Protein AF-M6GY08-F1 (afdb_monomer_lite)

Structure (mmCIF, N/CA/C/O backbone):
data_AF-M6GY08-F1
#
_entry.id   AF-M6GY08-F1
#
loop_
_atom_site.group_PDB
_atom_site.id
_atom_site.type_symbol
_atom_site.label_atom_id
_atom_site.label_alt_id
_atom_site.label_comp_id
_atom_site.label_asym_id
_atom_site.label_entity_id
_atom_site.label_seq_id
_atom_site.pdbx_PDB_ins_code
_atom_site.Cartn_x
_atom_site.Cartn_y
_atom_site.Cartn_z
_atom_site.occupancy
_atom_site.B_iso_or_equiv
_atom_site.auth_seq_id
_atom_site.auth_comp_id
_atom_site.auth_asym_id
_atom_site.auth_atom_id
_atom_site.pdbx_PDB_model_num
ATOM 1 N N . MET A 1 1 ? -3.224 28.927 -46.824 1.00 54.91 1 MET A N 1
ATOM 2 C CA . MET A 1 1 ? -2.337 27.956 -47.499 1.00 54.91 1 MET A CA 1
ATOM 3 C C . MET A 1 1 ? -1.591 27.207 -46.407 1.00 54.91 1 MET A C 1
ATOM 5 O O . MET A 1 1 ? -0.947 27.860 -45.601 1.00 54.91 1 MET A O 1
ATOM 9 N N . ILE A 1 2 ? -1.787 25.893 -46.280 1.00 72.00 2 ILE A N 1
ATOM 10 C CA . ILE A 1 2 ? -1.141 25.089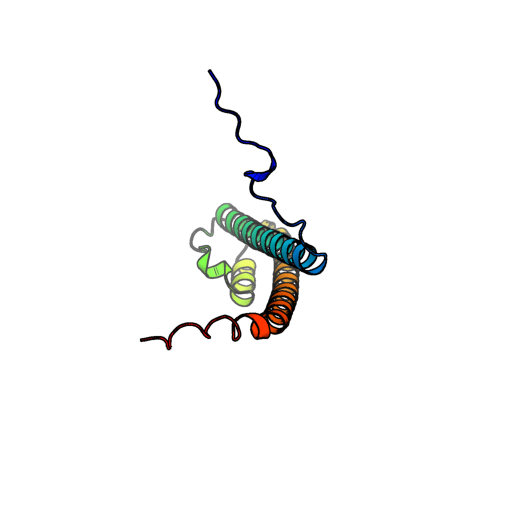 -45.228 1.00 72.00 2 ILE A CA 1
ATOM 11 C C . ILE A 1 2 ? 0.252 24.714 -45.736 1.00 72.00 2 ILE A C 1
ATOM 13 O O . ILE A 1 2 ? 0.354 24.045 -46.764 1.00 72.00 2 ILE A O 1
ATOM 17 N N . GLN A 1 3 ? 1.305 25.158 -45.049 1.00 77.69 3 GLN A N 1
ATOM 18 C CA . GLN A 1 3 ? 2.657 24.653 -45.288 1.00 77.69 3 GLN A CA 1
ATOM 19 C C . GLN A 1 3 ? 2.702 23.188 -44.852 1.00 77.69 3 GLN A C 1
ATOM 21 O O . GLN A 1 3 ? 2.429 22.865 -43.697 1.00 77.69 3 GLN A O 1
ATOM 26 N N . ARG A 1 4 ? 2.982 22.293 -45.800 1.00 79.31 4 ARG A N 1
ATOM 27 C CA . ARG A 1 4 ? 3.245 20.881 -45.525 1.00 79.31 4 ARG A CA 1
ATOM 28 C C . ARG A 1 4 ? 4.752 20.690 -45.529 1.00 79.31 4 ARG A C 1
ATOM 30 O O . ARG A 1 4 ? 5.386 20.990 -46.536 1.00 79.31 4 ARG A O 1
ATOM 37 N N . HIS A 1 5 ? 5.290 20.203 -44.419 1.00 79.19 5 HIS A N 1
ATOM 38 C CA . HIS A 1 5 ? 6.681 19.776 -44.359 1.00 79.19 5 HIS A CA 1
ATOM 39 C C . HIS A 1 5 ? 6.847 18.449 -45.116 1.00 79.19 5 HIS A C 1
ATOM 41 O O . HIS A 1 5 ? 5.947 17.600 -45.046 1.00 79.19 5 HIS A O 1
ATOM 47 N N . PRO A 1 6 ? 7.948 18.269 -45.865 1.00 84.56 6 PRO A N 1
ATOM 48 C CA . PRO A 1 6 ? 8.288 16.985 -46.458 1.00 84.56 6 PRO A CA 1
ATOM 49 C C . PRO A 1 6 ? 8.429 15.910 -45.373 1.00 84.56 6 PRO A C 1
ATOM 51 O O . PRO A 1 6 ? 8.866 16.184 -44.259 1.00 84.56 6 PRO A O 1
ATOM 54 N N . ILE A 1 7 ? 8.053 14.670 -45.705 1.00 77.00 7 ILE A N 1
ATOM 55 C CA . ILE A 1 7 ? 8.042 13.530 -44.767 1.00 77.00 7 ILE A CA 1
ATOM 56 C C . ILE A 1 7 ? 9.427 13.280 -44.147 1.00 77.00 7 ILE A C 1
ATOM 58 O O . ILE A 1 7 ? 9.516 12.840 -43.008 1.00 77.00 7 ILE A O 1
ATOM 62 N N . GLU A 1 8 ? 10.492 13.605 -44.874 1.00 81.31 8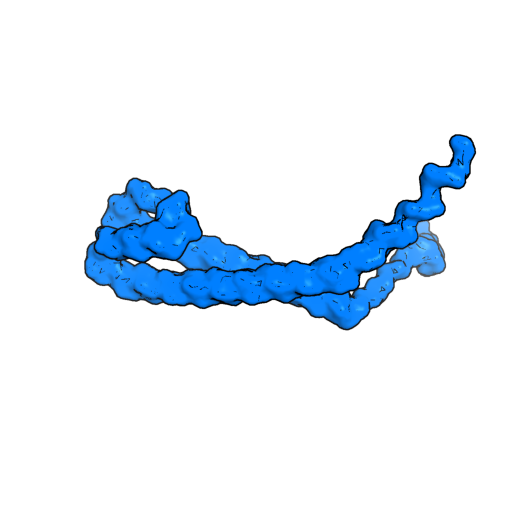 GLU A N 1
ATOM 63 C CA . GLU A 1 8 ? 11.892 13.464 -44.456 1.00 81.31 8 GLU A CA 1
ATOM 64 C C . GLU A 1 8 ? 12.283 14.411 -43.309 1.00 81.31 8 GLU A C 1
ATOM 66 O O . GLU A 1 8 ? 13.197 14.108 -42.549 1.00 81.31 8 GLU A O 1
ATOM 71 N N . GLU A 1 9 ? 11.578 15.537 -43.154 1.00 80.19 9 GLU A N 1
ATOM 72 C CA . GLU A 1 9 ? 11.778 16.488 -42.050 1.00 80.19 9 GLU A CA 1
ATOM 73 C C . GLU A 1 9 ? 10.988 16.094 -40.795 1.00 80.19 9 GLU A C 1
ATOM 75 O O . GLU A 1 9 ? 11.117 16.733 -39.746 1.00 80.19 9 GLU A O 1
ATOM 80 N N . LEU A 1 10 ? 10.144 15.059 -40.882 1.00 82.38 10 LEU A N 1
ATOM 81 C CA . LEU A 1 10 ? 9.375 14.607 -39.735 1.00 82.38 10 LEU A CA 1
ATOM 82 C C . LEU A 1 10 ? 10.280 13.813 -38.787 1.00 82.38 10 LEU A C 1
ATOM 84 O O . LEU A 1 10 ? 10.992 12.905 -39.220 1.00 82.38 10 LEU A O 1
ATOM 88 N N . PRO A 1 11 ? 10.232 14.096 -37.477 1.00 82.19 11 PRO A N 1
ATOM 89 C CA . PRO A 1 11 ? 10.985 13.322 -36.507 1.00 82.19 11 PRO A CA 1
ATOM 90 C C . PRO A 1 11 ? 10.519 11.863 -36.536 1.00 82.19 11 PRO A C 1
ATOM 92 O O . PRO A 1 11 ? 9.348 11.561 -36.297 1.00 82.19 11 PRO A O 1
ATOM 95 N N . THR A 1 12 ? 11.441 10.942 -36.801 1.00 79.56 12 THR A N 1
ATOM 96 C CA . THR A 1 12 ? 11.176 9.507 -36.697 1.00 79.56 12 THR A CA 1
ATOM 97 C C . THR A 1 12 ? 11.307 9.077 -35.242 1.00 79.56 12 THR A C 1
ATOM 99 O O . THR A 1 12 ? 12.399 9.118 -34.674 1.00 79.56 12 THR A O 1
ATOM 102 N N . VAL A 1 13 ? 10.198 8.661 -34.630 1.00 80.31 13 VAL A N 1
ATOM 103 C CA . VAL A 1 13 ? 10.209 8.088 -33.279 1.00 80.31 13 VAL A CA 1
ATOM 104 C C . VAL A 1 13 ? 10.596 6.611 -33.389 1.00 80.31 13 VAL A C 1
ATOM 106 O O . VAL A 1 13 ? 9.891 5.868 -34.076 1.00 80.31 13 VAL A O 1
ATOM 109 N N . PRO A 1 14 ? 11.696 6.162 -32.758 1.00 81.88 14 PRO A N 1
ATOM 110 C CA . PRO A 1 14 ? 12.055 4.753 -32.774 1.00 81.88 14 PRO A CA 1
ATOM 111 C C . PRO A 1 14 ? 10.992 3.939 -32.036 1.00 81.88 14 PRO A C 1
ATOM 113 O O . PRO A 1 14 ? 10.501 4.341 -30.977 1.00 81.88 14 PRO A O 1
ATOM 116 N N . ILE A 1 15 ? 10.639 2.788 -32.610 1.00 85.81 15 ILE A N 1
ATOM 117 C CA . ILE A 1 15 ? 9.787 1.819 -31.926 1.00 85.81 15 ILE A CA 1
ATOM 118 C C . ILE A 1 15 ? 10.586 1.306 -30.730 1.00 85.81 15 ILE A C 1
ATOM 120 O O . ILE A 1 15 ? 11.750 0.933 -30.906 1.00 85.81 15 ILE A O 1
ATOM 124 N N . PRO A 1 16 ? 10.002 1.312 -29.528 1.00 85.19 16 PRO A N 1
ATOM 125 C CA . PRO A 1 16 ? 10.734 0.853 -28.373 1.00 85.19 16 PRO A CA 1
ATOM 126 C C . PRO A 1 16 ? 11.130 -0.618 -28.461 1.00 85.19 16 PRO A C 1
ATOM 128 O O . PRO A 1 16 ? 10.399 -1.431 -29.022 1.00 85.19 16 PRO A O 1
ATOM 131 N N . ASN A 1 17 ? 12.260 -0.953 -27.847 1.00 90.38 17 ASN A N 1
ATOM 132 C CA . ASN A 1 17 ? 12.698 -2.341 -27.719 1.00 90.38 17 ASN A CA 1
ATOM 133 C C . ASN A 1 17 ? 11.864 -3.096 -26.664 1.00 90.38 17 ASN A C 1
ATOM 135 O O . ASN A 1 17 ? 11.321 -2.474 -25.746 1.00 90.38 17 ASN A O 1
ATOM 139 N N . ASP A 1 18 ? 11.855 -4.428 -26.731 1.00 91.00 18 ASP A N 1
ATOM 140 C CA . ASP A 1 18 ? 11.159 -5.311 -25.784 1.00 91.00 18 ASP A CA 1
ATOM 141 C C . ASP A 1 18 ? 11.543 -4.995 -24.328 1.00 91.00 18 ASP A C 1
ATOM 143 O O . ASP A 1 18 ? 10.683 -4.867 -23.459 1.00 91.00 18 ASP A O 1
ATOM 147 N N . GLU A 1 19 ? 12.833 -4.751 -24.059 1.00 87.62 19 GLU A N 1
ATOM 148 C CA . GLU A 1 19 ? 13.309 -4.367 -22.722 1.00 87.62 19 GLU A CA 1
ATOM 149 C C . GLU A 1 19 ? 12.721 -3.027 -22.243 1.00 87.62 19 GLU A C 1
ATOM 151 O O . GLU A 1 19 ? 12.423 -2.845 -21.062 1.00 87.62 19 GLU A O 1
ATOM 156 N N . GLU A 1 20 ? 12.557 -2.056 -23.143 1.00 87.25 20 GLU A N 1
ATOM 157 C CA . GLU A 1 20 ? 11.963 -0.759 -22.811 1.00 87.25 20 GLU A CA 1
ATOM 158 C C . GLU A 1 20 ? 10.457 -0.882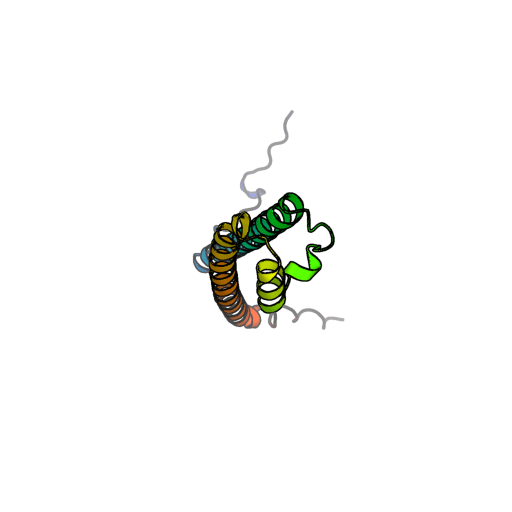 -22.573 1.00 87.25 20 GLU A C 1
ATOM 160 O O . GLU A 1 20 ? 9.897 -0.161 -21.743 1.00 87.25 20 GLU A O 1
ATOM 165 N N . GLU A 1 21 ? 9.793 -1.789 -23.289 1.00 90.56 21 GLU A N 1
ATOM 166 C CA . GLU A 1 21 ? 8.380 -2.090 -23.093 1.00 90.56 21 GLU A CA 1
ATOM 167 C C . GLU A 1 21 ? 8.127 -2.826 -21.777 1.00 90.56 21 GLU A C 1
ATOM 169 O O . GLU A 1 21 ? 7.244 -2.415 -21.021 1.00 90.56 21 GLU A O 1
ATOM 174 N N . ASP A 1 22 ? 8.962 -3.804 -21.427 1.00 91.19 22 ASP A N 1
ATOM 175 C CA . ASP A 1 22 ? 8.925 -4.462 -20.120 1.00 91.19 22 ASP A CA 1
ATOM 176 C C . ASP A 1 22 ? 9.173 -3.463 -18.977 1.00 91.19 22 ASP A C 1
ATOM 178 O O . ASP A 1 22 ? 8.446 -3.468 -17.980 1.00 91.19 22 ASP A O 1
ATOM 182 N N . ASN A 1 23 ? 10.127 -2.536 -19.133 1.00 90.94 23 ASN A N 1
ATOM 183 C CA . ASN A 1 23 ? 10.355 -1.462 -18.159 1.00 90.94 23 ASN A CA 1
ATOM 184 C C . ASN A 1 23 ? 9.129 -0.544 -18.013 1.00 90.94 23 ASN A C 1
ATOM 186 O O . ASN A 1 23 ? 8.767 -0.161 -16.896 1.00 90.94 23 ASN A O 1
ATOM 190 N N . ARG A 1 24 ? 8.454 -0.199 -19.120 1.00 92.00 24 ARG A N 1
ATOM 191 C CA . ARG A 1 24 ? 7.194 0.563 -19.070 1.00 92.00 24 ARG A CA 1
ATOM 192 C C . ARG A 1 24 ? 6.095 -0.221 -18.357 1.00 92.00 24 ARG A C 1
ATOM 194 O O . ARG A 1 24 ? 5.412 0.359 -17.512 1.00 92.00 24 ARG A O 1
ATOM 201 N N . ARG A 1 25 ? 5.964 -1.523 -18.631 1.00 93.88 25 ARG A N 1
ATOM 202 C CA . ARG A 1 25 ? 5.002 -2.402 -17.950 1.00 93.88 25 ARG A CA 1
ATOM 203 C C . ARG A 1 25 ? 5.246 -2.426 -16.442 1.00 93.88 25 ARG A C 1
ATOM 205 O O . ARG A 1 25 ? 4.298 -2.228 -15.684 1.00 93.88 25 ARG A O 1
ATOM 212 N N . LEU A 1 26 ? 6.499 -2.587 -16.012 1.00 93.44 26 LEU A N 1
ATOM 213 C CA . LEU A 1 26 ? 6.883 -2.570 -14.595 1.00 93.44 26 LEU A CA 1
ATOM 214 C C . LEU A 1 26 ? 6.526 -1.243 -13.909 1.00 93.44 26 LEU A C 1
ATOM 216 O O . LEU A 1 26 ? 5.991 -1.242 -12.800 1.00 93.44 26 LEU A O 1
ATOM 220 N N . CYS A 1 27 ? 6.751 -0.105 -14.573 1.00 93.69 27 CYS A N 1
ATOM 221 C CA . CYS A 1 27 ? 6.355 1.207 -14.053 1.00 93.69 27 CYS A CA 1
ATOM 222 C C . CYS A 1 27 ? 4.832 1.336 -13.883 1.00 93.69 27 CYS A C 1
ATOM 224 O O . CYS A 1 27 ? 4.365 1.811 -12.844 1.00 93.69 27 CYS A O 1
ATOM 226 N N . SER A 1 28 ? 4.049 0.897 -14.873 1.00 95.50 28 SER A N 1
ATOM 227 C CA . SER A 1 28 ? 2.582 0.900 -14.787 1.00 95.50 28 SER A CA 1
ATOM 228 C C . SER A 1 28 ? 2.069 -0.026 -13.685 1.00 95.50 28 SER A C 1
ATOM 230 O O . SER A 1 28 ? 1.128 0.320 -12.965 1.00 95.50 28 SER A O 1
ATOM 232 N N . GLU A 1 29 ? 2.700 -1.186 -13.511 1.00 96.62 29 GLU A N 1
ATOM 233 C CA . GLU A 1 29 ? 2.357 -2.118 -12.445 1.00 96.62 29 GLU A CA 1
ATOM 234 C C . GLU A 1 29 ? 2.638 -1.513 -11.061 1.00 96.62 29 GLU A C 1
ATOM 236 O O . GLU A 1 29 ? 1.764 -1.513 -10.189 1.00 96.62 29 GLU A O 1
ATOM 241 N N . HIS A 1 30 ? 3.814 -0.909 -10.873 1.00 96.56 30 HIS A N 1
ATOM 242 C CA . HIS A 1 30 ? 4.167 -0.197 -9.646 1.00 96.56 30 HIS A CA 1
ATOM 243 C C . HIS A 1 30 ? 3.152 0.911 -9.305 1.00 96.56 30 HIS A C 1
ATOM 245 O O . HIS A 1 30 ? 2.710 1.042 -8.156 1.00 96.56 30 HIS A O 1
ATOM 251 N N . GLU A 1 31 ? 2.739 1.702 -10.300 1.00 97.19 31 GLU A N 1
ATOM 252 C CA . GLU A 1 31 ? 1.723 2.742 -10.122 1.00 97.19 31 GLU A CA 1
ATOM 253 C C . GLU A 1 31 ? 0.374 2.147 -9.687 1.00 97.19 31 GLU A C 1
ATOM 255 O O . GLU A 1 31 ? -0.266 2.657 -8.761 1.00 97.19 31 GLU A O 1
ATOM 260 N N . ASN A 1 32 ? -0.048 1.043 -10.309 1.00 97.06 32 ASN A N 1
ATOM 261 C CA . ASN A 1 32 ? -1.279 0.343 -9.955 1.00 97.06 32 ASN A CA 1
ATOM 262 C C . ASN A 1 32 ? -1.265 -0.131 -8.493 1.00 97.06 32 ASN A C 1
ATOM 264 O O . ASN A 1 32 ? -2.196 0.162 -7.735 1.00 97.06 32 ASN A O 1
ATOM 268 N N . TRP A 1 33 ? -0.197 -0.798 -8.054 1.00 97.38 33 TRP A N 1
ATOM 269 C CA . TRP A 1 33 ? -0.087 -1.242 -6.663 1.00 97.38 33 TRP A CA 1
ATOM 270 C C . TRP A 1 33 ? -0.028 -0.070 -5.675 1.00 97.38 33 TRP A C 1
ATOM 272 O O . TRP A 1 33 ? -0.652 -0.121 -4.612 1.00 97.38 33 TRP A O 1
ATOM 282 N N . THR A 1 34 ? 0.625 1.037 -6.040 1.00 96.88 34 THR A N 1
ATOM 283 C CA . THR A 1 34 ? 0.654 2.264 -5.225 1.00 96.88 34 THR A CA 1
ATOM 284 C C . THR A 1 34 ? -0.747 2.875 -5.067 1.00 96.88 34 THR A C 1
ATOM 286 O O . THR A 1 34 ? -1.139 3.306 -3.971 1.00 96.88 34 THR A O 1
ATOM 289 N N . LYS A 1 35 ? -1.550 2.870 -6.140 1.00 97.44 35 LYS A N 1
ATOM 290 C CA . LYS A 1 35 ? -2.961 3.288 -6.100 1.00 97.44 35 LYS A CA 1
ATOM 291 C C . LYS A 1 35 ? -3.779 2.376 -5.187 1.00 97.44 35 LYS A C 1
ATOM 293 O O . LYS A 1 35 ? -4.500 2.888 -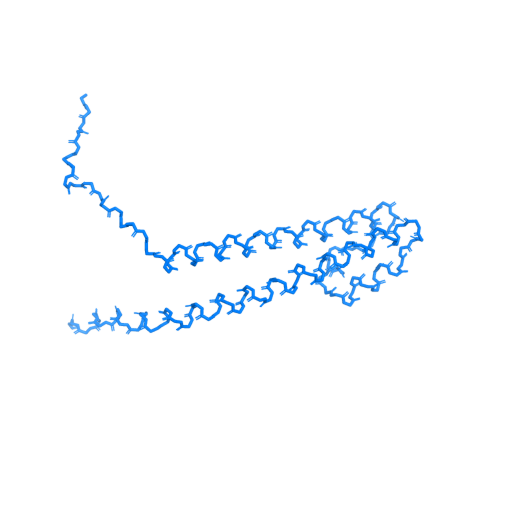4.328 1.00 97.44 35 LYS A O 1
ATOM 298 N N . GLN A 1 36 ? -3.621 1.056 -5.295 1.00 97.06 36 GLN A N 1
ATOM 299 C CA . GLN A 1 36 ? -4.309 0.098 -4.421 1.00 97.06 36 GLN A CA 1
ATOM 300 C C . GLN A 1 36 ? -3.938 0.286 -2.944 1.00 97.06 36 GLN A C 1
ATOM 302 O O . GLN A 1 36 ? -4.820 0.301 -2.083 1.00 97.06 36 GLN A O 1
ATOM 307 N N . LEU A 1 37 ? -2.657 0.528 -2.638 1.00 96.06 37 LEU A N 1
ATOM 308 C CA . LEU A 1 37 ? -2.190 0.819 -1.280 1.00 96.06 37 LEU A CA 1
ATOM 309 C C . LEU A 1 37 ? -2.894 2.054 -0.702 1.00 96.06 37 LEU A C 1
ATOM 311 O O . LEU A 1 37 ? -3.329 2.068 0.454 1.00 96.06 37 LEU A O 1
ATOM 315 N N . THR A 1 38 ? -3.028 3.094 -1.523 1.00 95.62 38 THR A N 1
ATOM 316 C CA . THR A 1 38 ? -3.677 4.354 -1.148 1.00 95.62 38 THR A CA 1
ATOM 317 C C . THR A 1 38 ? -5.175 4.162 -0.922 1.00 95.62 38 THR A C 1
ATOM 319 O O . THR A 1 38 ? -5.712 4.611 0.093 1.00 95.62 38 THR A O 1
ATOM 322 N N . GLN A 1 39 ? -5.851 3.449 -1.824 1.00 96.06 39 GLN A N 1
ATOM 323 C CA . GLN A 1 39 ? -7.274 3.135 -1.705 1.00 96.06 39 GLN A CA 1
ATOM 324 C C . GLN A 1 39 ? -7.565 2.288 -0.463 1.00 96.06 39 GLN A C 1
ATOM 326 O O . GLN A 1 39 ? -8.469 2.626 0.301 1.00 96.06 39 GLN A O 1
ATOM 331 N N . GLY A 1 40 ? -6.766 1.251 -0.199 1.00 96.00 40 GLY A N 1
ATOM 332 C CA . GLY A 1 40 ? -6.916 0.415 0.991 1.00 96.00 40 GLY A CA 1
ATOM 333 C C . GLY A 1 40 ? -6.741 1.208 2.291 1.00 96.00 40 GLY A C 1
ATOM 334 O O . GLY A 1 40 ? -7.553 1.077 3.207 1.00 96.00 40 GLY A O 1
ATOM 335 N N . LYS A 1 41 ? -5.748 2.109 2.354 1.00 95.19 41 LYS A N 1
ATOM 336 C CA . LYS A 1 41 ? -5.545 3.008 3.506 1.00 95.19 41 LYS A CA 1
ATOM 337 C C . LYS A 1 41 ? -6.707 3.983 3.693 1.00 95.19 41 LYS A C 1
ATOM 339 O O . LYS A 1 41 ? -7.140 4.199 4.822 1.00 95.19 41 LYS A O 1
ATOM 344 N N . ASN A 1 42 ? -7.232 4.549 2.608 1.00 95.38 42 ASN A N 1
ATOM 345 C CA . ASN A 1 42 ? -8.389 5.443 2.671 1.00 95.38 42 ASN A CA 1
ATOM 346 C C . ASN A 1 42 ? -9.650 4.698 3.128 1.00 95.38 42 ASN A C 1
ATOM 348 O O . ASN A 1 42 ? -10.360 5.202 3.991 1.00 95.38 42 ASN A O 1
ATOM 352 N N . ARG A 1 43 ? -9.887 3.480 2.626 1.00 95.88 43 ARG A N 1
ATOM 353 C CA . ARG A 1 43 ? -11.016 2.641 3.051 1.00 95.88 43 ARG A CA 1
ATOM 354 C C . ARG A 1 43 ? -10.938 2.310 4.541 1.00 95.88 43 ARG A C 1
ATOM 356 O O . ARG A 1 43 ? -11.934 2.432 5.249 1.00 95.88 43 ARG A O 1
ATOM 363 N N . LEU A 1 44 ? -9.749 1.953 5.026 1.00 95.88 44 LEU A N 1
ATOM 364 C CA . LEU A 1 44 ? -9.518 1.706 6.447 1.00 95.88 44 LEU A CA 1
ATOM 365 C C . LEU A 1 44 ? -9.748 2.975 7.288 1.00 95.88 44 LEU A C 1
ATOM 367 O O . LEU A 1 44 ? -10.382 2.911 8.336 1.00 95.88 44 LEU A O 1
ATOM 371 N N . HIS A 1 45 ? -9.299 4.139 6.810 1.00 95.75 45 HIS A N 1
ATOM 372 C CA . HIS A 1 45 ? -9.559 5.418 7.473 1.00 95.75 45 HIS A CA 1
ATOM 373 C C . HIS A 1 45 ? -11.057 5.743 7.564 1.00 95.75 45 HIS A C 1
ATOM 375 O O . HIS A 1 45 ? -11.528 6.130 8.630 1.00 95.75 45 HIS A O 1
ATOM 381 N N . SER A 1 46 ? -11.818 5.522 6.489 1.00 95.12 46 SER A N 1
ATOM 382 C CA . SER A 1 46 ? -13.269 5.722 6.492 1.00 95.12 46 SER A CA 1
ATOM 383 C C . SER A 1 46 ? -13.981 4.850 7.529 1.00 95.12 46 SER A C 1
ATOM 385 O O . SER A 1 46 ? -14.912 5.334 8.167 1.00 95.12 46 SER A O 1
ATOM 387 N N . LEU A 1 47 ? -13.530 3.608 7.754 1.00 95.31 47 LEU A N 1
ATOM 388 C CA . LEU A 1 47 ? -14.076 2.758 8.820 1.00 95.31 47 LEU A CA 1
ATOM 389 C C . LEU A 1 47 ? -13.853 3.357 10.211 1.00 95.31 47 LEU A C 1
ATOM 391 O O . LEU A 1 47 ? -14.772 3.354 11.027 1.00 95.31 47 LEU A O 1
ATOM 395 N N . PHE A 1 48 ? -12.670 3.920 10.478 1.00 96.06 48 PHE A N 1
ATOM 396 C CA . PHE A 1 48 ? -12.413 4.614 11.744 1.00 96.06 48 PHE A CA 1
ATOM 397 C C . PHE A 1 48 ? -13.341 5.815 11.929 1.00 96.06 48 PHE A C 1
ATOM 399 O O . PHE A 1 48 ? -13.930 5.971 12.997 1.00 96.06 48 PHE A O 1
ATOM 406 N N . THR A 1 49 ? -13.549 6.619 10.883 1.00 94.38 49 THR A N 1
ATOM 407 C CA . THR A 1 49 ? -14.491 7.747 10.926 1.00 94.38 49 THR A CA 1
ATOM 408 C C . THR A 1 49 ? -15.927 7.285 11.187 1.00 94.38 49 THR A C 1
ATOM 410 O O . THR A 1 49 ? -16.605 7.869 12.027 1.00 94.38 49 THR A O 1
ATOM 413 N N . GLN A 1 50 ? -16.382 6.210 10.535 1.00 94.31 50 GLN A N 1
ATOM 414 C CA . GLN A 1 50 ? -17.720 5.633 10.747 1.00 94.31 50 GLN A CA 1
ATOM 415 C C . GLN A 1 50 ? -17.911 5.061 12.158 1.00 94.31 50 GLN A C 1
ATOM 417 O O . GLN A 1 50 ? -19.019 5.076 12.691 1.00 94.31 50 GLN A O 1
ATOM 422 N N . ALA A 1 51 ? -16.839 4.564 12.773 1.00 94.50 51 ALA A N 1
ATOM 423 C CA . ALA A 1 51 ? -16.836 4.104 14.157 1.00 94.50 51 ALA A CA 1
ATOM 424 C C . ALA A 1 51 ? -16.726 5.249 15.186 1.00 94.50 51 ALA A C 1
ATOM 426 O O . ALA A 1 51 ? -16.712 4.978 16.383 1.00 94.50 51 ALA A O 1
ATOM 427 N N . GLY A 1 52 ? -16.628 6.510 14.745 1.00 94.25 52 GLY A N 1
ATOM 428 C CA . GLY A 1 52 ? -16.458 7.678 15.618 1.00 94.25 52 GLY A CA 1
ATOM 429 C C . GLY A 1 52 ? -15.018 7.921 16.092 1.00 94.25 52 GLY A C 1
ATOM 430 O O . GLY A 1 52 ? -14.776 8.830 16.881 1.00 94.25 52 GLY A O 1
ATOM 431 N N . LEU A 1 53 ? -14.039 7.158 15.596 1.00 93.00 53 LEU A N 1
ATOM 432 C CA . LEU A 1 53 ? -12.620 7.256 15.961 1.00 93.00 53 LEU A CA 1
ATOM 433 C C . LEU A 1 53 ? -11.884 8.292 15.092 1.00 93.00 53 LEU A C 1
ATOM 435 O O . LEU A 1 53 ? -10.956 7.973 14.349 1.00 93.00 53 LEU A O 1
ATOM 439 N N . THR A 1 54 ? -12.288 9.560 15.181 1.00 90.88 54 THR A N 1
ATOM 440 C CA . THR A 1 54 ? -11.751 10.659 14.347 1.00 90.88 54 THR A CA 1
ATOM 441 C C . THR A 1 54 ? -10.307 11.048 14.671 1.00 90.88 54 THR A C 1
ATOM 443 O O . THR A 1 54 ? -9.624 11.625 13.826 1.00 90.88 54 THR A O 1
ATOM 446 N N . GLN A 1 55 ? -9.813 10.688 15.859 1.00 91.19 55 GLN A N 1
ATOM 447 C CA . GLN A 1 55 ? -8.426 10.936 16.271 1.00 91.19 55 GLN A CA 1
ATOM 448 C C . GLN A 1 55 ? -7.419 10.092 15.473 1.00 91.19 55 GLN A C 1
ATOM 450 O O . GLN A 1 55 ? -6.246 10.452 15.361 1.00 91.19 55 GLN A O 1
ATOM 455 N N . ILE A 1 56 ? -7.866 8.986 14.863 1.00 92.00 56 ILE A N 1
ATOM 456 C CA . ILE A 1 56 ? -7.014 8.143 14.022 1.00 92.00 56 ILE A CA 1
ATOM 457 C C . ILE A 1 56 ? -6.899 8.761 12.627 1.00 92.00 56 ILE A C 1
ATOM 459 O O . ILE A 1 56 ? -7.659 8.482 11.700 1.00 92.00 56 ILE A O 1
ATOM 463 N N . THR A 1 57 ? -5.892 9.613 12.476 1.00 89.81 57 THR A N 1
ATOM 464 C CA . THR A 1 57 ? -5.465 10.180 11.194 1.00 89.81 57 THR A CA 1
ATOM 465 C C . THR A 1 57 ? -4.691 9.184 10.317 1.00 89.81 57 THR A C 1
ATOM 467 O O . THR A 1 57 ? -4.136 8.185 10.783 1.00 89.81 57 THR A O 1
ATOM 470 N N . LYS A 1 58 ? -4.543 9.512 9.024 1.00 86.44 58 LYS A N 1
ATOM 471 C CA . LYS A 1 58 ? -3.755 8.728 8.050 1.00 86.44 58 LYS A CA 1
ATOM 472 C C . LYS A 1 58 ? -2.306 8.460 8.486 1.00 86.44 58 LYS A C 1
ATOM 474 O O . LYS A 1 58 ? -1.717 7.476 8.044 1.00 86.44 58 LYS A O 1
ATOM 479 N N . LYS A 1 59 ? -1.732 9.293 9.366 1.00 89.75 59 LYS A N 1
ATOM 480 C CA . LYS A 1 59 ? -0.369 9.117 9.900 1.00 89.75 59 LYS A CA 1
ATOM 481 C C . LYS A 1 59 ? -0.231 7.816 10.696 1.00 89.75 59 LYS A C 1
ATOM 483 O O . LYS A 1 59 ? 0.797 7.149 10.592 1.00 89.75 59 LYS A O 1
ATOM 488 N N . HIS A 1 60 ? -1.279 7.413 11.414 1.00 89.62 60 HIS A N 1
ATOM 489 C CA . HIS A 1 60 ? -1.301 6.156 12.165 1.00 89.62 60 HIS A CA 1
ATOM 490 C C . HIS A 1 60 ? -1.422 4.931 11.250 1.00 89.62 60 HIS A C 1
ATOM 492 O O . HIS A 1 60 ? -1.071 3.832 11.653 1.00 89.62 60 HIS A O 1
ATOM 498 N N . LEU A 1 61 ? -1.837 5.103 9.990 1.00 91.75 61 LEU A N 1
ATOM 499 C CA . LEU A 1 61 ? -2.019 3.998 9.040 1.00 91.75 61 LEU A CA 1
ATOM 500 C C . LEU A 1 61 ? -0.797 3.754 8.143 1.00 91.75 61 LEU A C 1
ATOM 502 O O . LEU A 1 61 ? -0.874 3.006 7.166 1.00 91.75 61 LEU A O 1
ATOM 506 N N . ARG A 1 62 ? 0.336 4.405 8.438 1.00 89.81 62 ARG A N 1
ATOM 507 C CA . ARG A 1 62 ? 1.543 4.333 7.605 1.00 89.81 62 ARG A CA 1
ATOM 508 C C . ARG A 1 62 ? 2.244 2.980 7.705 1.00 89.81 62 ARG A C 1
ATOM 510 O O . ARG A 1 62 ? 2.656 2.455 6.676 1.00 89.81 62 ARG A O 1
ATOM 517 N N . THR A 1 63 ? 2.384 2.444 8.915 1.00 92.50 63 THR A N 1
ATOM 518 C CA . THR A 1 63 ? 3.106 1.195 9.196 1.00 92.50 63 THR A CA 1
ATOM 519 C C . THR A 1 63 ? 2.136 0.067 9.524 1.00 92.50 63 THR A C 1
ATOM 521 O O . THR A 1 63 ? 1.005 0.312 9.945 1.00 92.50 63 THR A O 1
ATOM 524 N N . LYS A 1 64 ? 2.569 -1.180 9.322 1.00 92.81 64 LYS A N 1
ATOM 525 C CA . LYS A 1 64 ? 1.754 -2.369 9.610 1.00 92.81 64 LYS A CA 1
ATOM 526 C C . LYS A 1 64 ? 1.392 -2.458 11.092 1.00 92.81 64 LYS A C 1
ATOM 528 O O . LYS A 1 64 ? 0.212 -2.502 11.417 1.00 92.81 64 LYS A O 1
ATOM 533 N N . ALA A 1 65 ? 2.391 -2.339 11.965 1.00 93.31 65 ALA A N 1
ATOM 534 C CA . ALA A 1 65 ? 2.200 -2.387 13.414 1.00 93.31 65 ALA A CA 1
ATOM 535 C C . ALA A 1 65 ? 1.180 -1.345 13.909 1.00 93.31 65 ALA A C 1
ATOM 537 O O . ALA A 1 65 ? 0.259 -1.672 14.652 1.00 93.31 65 ALA A O 1
ATOM 538 N N . ASN A 1 66 ? 1.273 -0.095 13.438 1.00 93.56 66 ASN A N 1
ATOM 539 C CA . ASN A 1 66 ? 0.339 0.946 13.872 1.00 93.56 66 ASN A CA 1
ATOM 540 C C . ASN A 1 66 ? -1.087 0.698 13.357 1.00 93.56 66 ASN A C 1
ATOM 542 O O . ASN A 1 66 ? -2.052 1.020 14.054 1.00 93.56 66 ASN A O 1
ATOM 546 N N . ARG A 1 67 ? -1.239 0.114 12.159 1.00 94.00 67 ARG A N 1
ATOM 547 C CA . ARG A 1 67 ? -2.551 -0.282 11.632 1.00 94.00 67 ARG A CA 1
ATOM 548 C C . ARG A 1 67 ? -3.180 -1.387 12.480 1.00 94.00 67 ARG A C 1
ATOM 550 O O . ARG A 1 67 ? -4.355 -1.272 12.797 1.00 94.00 67 ARG A O 1
ATOM 557 N N . GLU A 1 68 ? -2.419 -2.403 12.878 1.00 94.25 68 GLU A N 1
ATOM 558 C CA . GLU A 1 68 ? -2.902 -3.492 13.742 1.00 94.25 68 GLU A CA 1
ATOM 559 C C . GLU A 1 68 ? -3.367 -2.967 15.107 1.00 94.25 68 GLU A C 1
ATOM 561 O O . GLU A 1 68 ? -4.487 -3.262 15.525 1.00 94.25 68 GLU A O 1
ATOM 566 N N . ILE A 1 69 ? -2.570 -2.097 15.742 1.00 94.06 69 ILE A N 1
ATOM 567 C CA . ILE A 1 69 ? -2.946 -1.422 16.996 1.00 94.06 69 ILE A CA 1
ATOM 568 C C . ILE A 1 69 ? -4.236 -0.615 16.809 1.00 94.06 69 ILE A C 1
ATOM 570 O O . ILE A 1 69 ? -5.150 -0.704 17.623 1.00 94.06 69 ILE A O 1
ATOM 574 N N . SER A 1 70 ? -4.333 0.152 15.720 1.00 93.56 70 SER A N 1
ATOM 575 C CA . SER A 1 70 ? -5.515 0.973 15.440 1.00 93.56 70 SER A CA 1
ATOM 576 C C . SER A 1 70 ? -6.758 0.108 15.226 1.00 93.56 70 SER A C 1
ATOM 578 O O . SER A 1 70 ? -7.816 0.415 15.763 1.00 93.56 70 SER A O 1
ATOM 580 N N . VAL A 1 71 ? -6.645 -0.993 14.475 1.00 94.44 71 VAL A N 1
ATOM 581 C CA . VAL A 1 71 ? -7.766 -1.908 14.207 1.00 94.44 71 VAL A CA 1
ATOM 582 C C . VAL A 1 71 ? -8.263 -2.589 15.479 1.00 94.44 71 VAL A C 1
ATOM 584 O O . VAL A 1 71 ? -9.468 -2.786 15.607 1.00 94.44 71 VAL A O 1
ATOM 587 N N . ALA A 1 72 ? -7.387 -2.880 16.442 1.00 93.62 72 ALA A N 1
ATOM 588 C CA . ALA A 1 72 ? -7.794 -3.440 17.730 1.00 93.62 72 ALA A CA 1
ATOM 589 C C . ALA A 1 72 ? -8.703 -2.501 18.552 1.00 93.62 72 ALA A C 1
ATOM 591 O O . ALA A 1 72 ? -9.432 -2.970 19.421 1.00 93.62 72 ALA A O 1
ATOM 592 N N . LEU A 1 73 ? -8.695 -1.192 18.265 1.00 92.94 73 LEU A N 1
ATOM 593 C CA . LEU A 1 73 ? -9.571 -0.206 18.910 1.00 92.94 73 LEU A CA 1
ATOM 594 C C . LEU A 1 73 ? -10.978 -0.153 18.294 1.00 92.94 73 LEU A C 1
ATOM 596 O O . LEU A 1 73 ? -11.862 0.505 18.845 1.00 92.94 73 LEU A O 1
ATOM 600 N N . LEU A 1 74 ? -11.203 -0.796 17.141 1.00 94.25 74 LEU A N 1
ATOM 601 C CA . LEU A 1 74 ? -12.513 -0.782 16.495 1.00 94.25 74 LEU A CA 1
ATOM 602 C C . LEU A 1 74 ? -13.522 -1.654 17.254 1.00 94.25 74 LEU A C 1
ATOM 604 O O . LEU A 1 74 ? -13.196 -2.765 17.671 1.00 94.25 74 LEU A O 1
ATOM 608 N N . PRO A 1 75 ? -14.794 -1.224 17.330 1.00 94.19 75 PRO A N 1
ATOM 609 C CA . PRO A 1 75 ? -15.877 -2.092 17.767 1.00 94.19 75 PRO A CA 1
ATOM 610 C C . PRO A 1 75 ? -15.977 -3.351 16.896 1.00 94.19 75 PRO A C 1
ATOM 612 O O . PRO A 1 75 ? -15.779 -3.293 15.677 1.00 94.19 75 PRO A O 1
ATOM 615 N N . SER A 1 76 ? -16.403 -4.465 17.498 1.00 93.19 76 SER A N 1
ATOM 616 C CA . SER A 1 76 ? -16.496 -5.784 16.844 1.00 93.19 76 SER A CA 1
ATOM 617 C C . SER A 1 76 ? -17.219 -5.761 15.484 1.00 93.19 76 SER A C 1
ATOM 619 O O . SER A 1 76 ? -16.813 -6.448 14.544 1.00 93.19 76 SER A O 1
ATOM 621 N N . ARG A 1 77 ? -18.243 -4.904 15.334 1.00 93.25 77 ARG A N 1
ATOM 622 C CA . ARG A 1 77 ? -18.990 -4.708 14.077 1.00 93.25 77 ARG A CA 1
ATOM 623 C C . ARG A 1 77 ? -18.091 -4.335 12.890 1.00 93.25 77 ARG A C 1
ATOM 625 O O . ARG A 1 77 ? -18.324 -4.824 11.789 1.00 93.25 77 ARG A O 1
ATOM 632 N N . TYR A 1 78 ? -17.088 -3.486 13.105 1.00 95.44 78 TYR A N 1
ATOM 633 C CA . TYR A 1 78 ? -16.184 -2.993 12.056 1.00 95.44 78 TYR A CA 1
ATOM 634 C C . TYR A 1 78 ? -14.888 -3.806 11.959 1.00 95.44 78 TYR A C 1
ATOM 636 O O . TYR A 1 78 ? -14.240 -3.821 10.912 1.00 95.44 78 TYR A O 1
ATOM 644 N N . GLN A 1 79 ? -14.529 -4.518 13.027 1.00 93.62 79 GLN A N 1
ATOM 645 C CA . GLN A 1 79 ? -13.270 -5.250 13.150 1.00 93.62 79 GLN A CA 1
ATOM 646 C C . GLN A 1 79 ? -13.081 -6.294 12.039 1.00 93.62 79 GLN A C 1
ATOM 648 O O . GLN A 1 79 ? -12.051 -6.303 11.369 1.00 93.62 79 GLN A O 1
ATOM 653 N N . LYS A 1 80 ? -14.117 -7.093 11.739 1.00 93.75 80 LYS A N 1
ATOM 654 C CA . LYS A 1 80 ? -14.058 -8.106 10.666 1.00 93.75 80 LYS A CA 1
ATOM 655 C C . LYS A 1 80 ? -13.787 -7.503 9.286 1.00 93.75 80 LYS A C 1
ATOM 657 O O . LYS A 1 80 ? -13.152 -8.139 8.447 1.00 93.75 80 LYS A O 1
ATOM 662 N N . GLU A 1 81 ? -14.314 -6.311 9.006 1.00 95.19 81 GLU A N 1
ATOM 663 C CA . GLU A 1 81 ? -14.041 -5.630 7.738 1.00 95.19 81 GLU A CA 1
ATOM 664 C C . GLU A 1 81 ? -12.624 -5.059 7.711 1.00 95.19 81 GLU A C 1
ATOM 666 O O . GLU A 1 81 ? -11.905 -5.254 6.729 1.00 95.19 81 GLU A O 1
ATOM 671 N N . ALA A 1 82 ? -12.200 -4.426 8.805 1.00 96.44 82 ALA A N 1
ATOM 672 C CA . ALA A 1 82 ? -10.857 -3.884 8.943 1.00 96.44 82 ALA A CA 1
ATOM 673 C C . ALA A 1 82 ? -9.771 -4.966 8.804 1.00 96.44 82 ALA A C 1
ATOM 675 O O . ALA A 1 82 ? -8.790 -4.755 8.094 1.00 96.44 82 ALA A O 1
ATOM 676 N N . GLU A 1 83 ? -9.973 -6.153 9.380 1.00 96.00 83 GLU A N 1
ATOM 677 C CA . GLU A 1 83 ? -9.070 -7.304 9.238 1.00 96.00 83 GLU A CA 1
ATOM 678 C C . GLU A 1 83 ? -8.926 -7.775 7.785 1.00 96.00 83 GLU A C 1
ATOM 680 O O . GLU A 1 83 ? -7.824 -8.103 7.341 1.00 96.00 83 GLU A O 1
ATOM 685 N N . ARG A 1 84 ? -10.016 -7.789 7.005 1.00 96.50 84 ARG A N 1
ATOM 686 C CA . ARG A 1 84 ? -9.942 -8.119 5.571 1.00 96.50 84 ARG A CA 1
ATOM 687 C C . ARG A 1 84 ? -9.126 -7.079 4.808 1.00 96.50 84 ARG A C 1
ATOM 689 O O . ARG A 1 84 ? -8.296 -7.451 3.983 1.00 96.50 84 ARG A O 1
ATOM 696 N N . ILE A 1 85 ? -9.32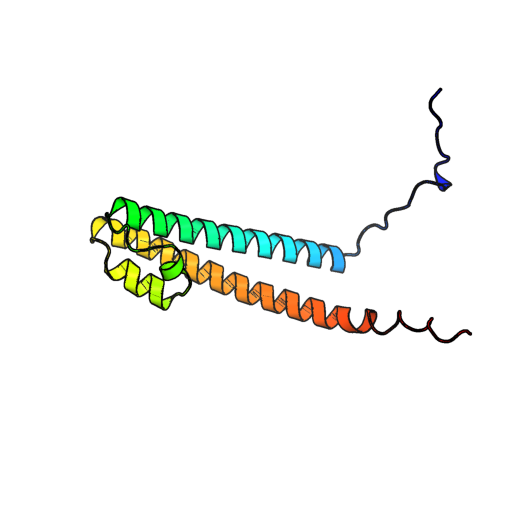3 -5.795 5.108 1.00 96.38 85 ILE A N 1
ATOM 697 C CA . ILE A 1 85 ? -8.552 -4.708 4.490 1.00 96.38 85 ILE A CA 1
ATOM 698 C C . ILE A 1 85 ? -7.070 -4.812 4.872 1.00 96.38 85 ILE A C 1
ATOM 700 O O . ILE A 1 85 ? -6.215 -4.631 4.009 1.00 96.38 85 ILE A O 1
ATOM 704 N N . LEU A 1 86 ? -6.750 -5.157 6.124 1.00 96.12 86 LEU A N 1
ATOM 705 C CA . LEU A 1 86 ? -5.371 -5.386 6.563 1.00 96.12 86 LEU A CA 1
ATOM 706 C C . LEU A 1 86 ? -4.676 -6.480 5.752 1.00 96.12 86 LEU A C 1
ATOM 708 O O . LEU A 1 86 ? -3.552 -6.266 5.304 1.00 96.12 86 LEU A O 1
ATOM 712 N N . LYS A 1 87 ? -5.345 -7.616 5.518 1.00 96.44 87 LYS A N 1
ATOM 713 C CA . LYS A 1 87 ? -4.790 -8.716 4.712 1.00 96.44 87 LYS A CA 1
ATOM 714 C C . LYS A 1 87 ? -4.473 -8.272 3.285 1.00 96.44 87 LYS A C 1
ATOM 716 O O . LYS A 1 87 ? -3.391 -8.555 2.783 1.00 96.44 87 LYS A O 1
ATOM 721 N N . VAL A 1 88 ? -5.389 -7.536 2.653 1.00 96.56 88 VAL A N 1
ATOM 722 C CA . VAL A 1 88 ? -5.165 -6.988 1.305 1.00 96.56 88 VAL A CA 1
ATOM 723 C C . VAL A 1 88 ? -3.994 -6.007 1.306 1.00 96.56 88 VAL A C 1
ATOM 725 O O . VAL A 1 88 ? -3.134 -6.083 0.436 1.00 96.56 88 VAL A O 1
ATOM 728 N N . LEU A 1 89 ? -3.919 -5.115 2.296 1.00 96.56 89 LEU A N 1
ATOM 729 C CA . LEU A 1 89 ? -2.821 -4.156 2.403 1.00 96.56 89 LEU A CA 1
ATOM 730 C C . LEU A 1 89 ? -1.456 -4.835 2.580 1.00 96.56 89 LEU A C 1
ATOM 732 O O . LEU A 1 89 ? -0.479 -4.346 2.025 1.00 96.56 89 LEU A O 1
ATOM 736 N N . ASP A 1 90 ? -1.382 -5.932 3.336 1.00 96.19 90 ASP A N 1
ATOM 737 C CA . ASP A 1 90 ? -0.141 -6.693 3.522 1.00 96.19 90 ASP A CA 1
ATOM 738 C C . ASP A 1 90 ? 0.338 -7.313 2.202 1.00 96.19 90 ASP A C 1
ATOM 740 O O . ASP A 1 90 ? 1.510 -7.191 1.857 1.00 96.19 90 ASP A O 1
ATOM 744 N N . LEU A 1 91 ? -0.579 -7.890 1.418 1.00 97.31 91 LEU A N 1
ATOM 745 C CA . LEU A 1 91 ? -0.273 -8.427 0.087 1.00 97.31 91 LEU A CA 1
ATOM 746 C C . LEU A 1 91 ? 0.188 -7.331 -0.883 1.00 97.31 91 LEU A C 1
ATOM 748 O O . LEU A 1 91 ? 1.192 -7.497 -1.569 1.00 97.31 91 LEU A O 1
ATOM 752 N N . VAL A 1 92 ? -0.499 -6.185 -0.904 1.00 97.19 92 VAL A N 1
ATOM 753 C CA . VAL A 1 92 ? -0.114 -5.042 -1.750 1.00 97.19 92 VAL A CA 1
ATOM 754 C C . VAL A 1 92 ? 1.287 -4.533 -1.389 1.00 97.19 92 VAL A C 1
ATOM 756 O O . VAL A 1 92 ? 2.090 -4.260 -2.276 1.00 97.19 92 VAL A O 1
ATOM 759 N N . GLU A 1 93 ? 1.611 -4.423 -0.097 1.00 95.88 93 GLU A N 1
ATOM 760 C CA . GLU A 1 93 ? 2.944 -3.998 0.353 1.00 95.88 93 GLU A CA 1
ATOM 761 C C . GLU A 1 93 ? 4.034 -5.031 0.035 1.00 95.88 93 GLU A C 1
ATOM 763 O O . GLU A 1 93 ? 5.171 -4.648 -0.238 1.00 95.88 93 GLU A O 1
ATOM 768 N N . GLN A 1 94 ? 3.711 -6.327 0.053 1.00 96.88 94 GLN A N 1
ATOM 769 C CA . GLN A 1 94 ? 4.627 -7.383 -0.385 1.00 96.88 94 GLN A CA 1
ATOM 770 C C . GLN A 1 94 ? 4.903 -7.288 -1.890 1.00 96.88 94 GLN A C 1
ATOM 772 O O . GLN A 1 94 ? 6.069 -7.285 -2.281 1.00 96.88 94 GLN A O 1
ATOM 777 N N . ASN A 1 95 ? 3.865 -7.118 -2.713 1.00 97.25 95 ASN A N 1
ATOM 778 C CA . ASN A 1 95 ? 4.009 -6.972 -4.163 1.00 97.25 95 ASN A CA 1
ATOM 779 C C . ASN A 1 95 ? 4.810 -5.720 -4.538 1.00 97.25 95 ASN A C 1
ATOM 781 O O . ASN A 1 95 ? 5.729 -5.809 -5.348 1.00 97.25 95 ASN A O 1
ATOM 785 N N . LEU A 1 96 ? 4.548 -4.576 -3.890 1.00 96.75 96 LEU A N 1
ATOM 786 C CA . LEU A 1 96 ? 5.344 -3.359 -4.097 1.00 96.75 96 LEU A CA 1
ATOM 787 C C . LEU A 1 96 ? 6.831 -3.593 -3.829 1.00 96.75 96 LEU A C 1
ATOM 789 O O . LEU A 1 96 ? 7.658 -3.200 -4.642 1.00 96.75 96 LEU A O 1
ATOM 793 N N . LYS A 1 97 ? 7.182 -4.290 -2.741 1.00 96.62 97 LYS A N 1
ATOM 794 C CA . LYS A 1 97 ? 8.587 -4.606 -2.433 1.00 96.62 97 LYS A CA 1
ATOM 795 C C . LYS A 1 97 ? 9.247 -5.505 -3.476 1.00 96.62 97 LYS A C 1
ATOM 797 O O . LYS A 1 97 ? 10.458 -5.412 -3.653 1.00 96.62 97 LYS A O 1
ATOM 802 N N . LEU A 1 98 ? 8.502 -6.420 -4.098 1.00 96.88 98 LEU A N 1
ATOM 803 C CA . LEU A 1 98 ? 9.030 -7.272 -5.166 1.00 96.88 98 LEU A CA 1
ATOM 804 C C . LEU A 1 98 ? 9.299 -6.438 -6.422 1.00 96.88 98 LEU A C 1
ATOM 806 O O . LEU A 1 98 ? 10.418 -6.443 -6.925 1.00 96.88 98 LEU A O 1
ATOM 810 N N . ILE A 1 99 ? 8.331 -5.619 -6.828 1.00 95.56 99 ILE A N 1
ATOM 811 C CA . ILE A 1 99 ? 8.453 -4.751 -8.005 1.00 95.56 99 ILE A CA 1
ATOM 812 C C . ILE A 1 99 ? 9.553 -3.702 -7.817 1.00 95.56 99 ILE A C 1
ATOM 814 O O . ILE A 1 99 ? 10.344 -3.466 -8.723 1.00 95.56 99 ILE A O 1
ATOM 818 N N . GLU A 1 100 ? 9.676 -3.100 -6.631 1.00 95.25 100 GLU A N 1
ATOM 819 C CA . GLU A 1 100 ? 10.767 -2.169 -6.319 1.00 95.25 100 GLU A CA 1
ATOM 820 C C . GLU A 1 100 ? 12.149 -2.826 -6.474 1.00 95.25 100 GLU A C 1
ATOM 822 O O . GLU A 1 100 ? 13.090 -2.171 -6.927 1.00 95.25 100 GLU A O 1
ATOM 827 N N . LYS A 1 101 ? 12.289 -4.116 -6.135 1.00 95.88 101 LYS A N 1
ATOM 828 C CA . LYS A 1 101 ? 13.538 -4.862 -6.356 1.00 95.88 101 LYS A CA 1
ATOM 829 C C . LYS A 1 101 ? 13.798 -5.091 -7.841 1.00 95.88 101 LYS A C 1
ATOM 831 O O . LYS A 1 101 ? 14.914 -4.835 -8.286 1.00 95.88 101 LYS A O 1
ATOM 836 N N . GLU A 1 102 ? 12.788 -5.499 -8.605 1.00 94.31 102 GLU A N 1
ATOM 837 C CA . GLU A 1 102 ? 12.905 -5.684 -10.058 1.00 94.31 102 GLU A CA 1
ATOM 838 C C . GLU A 1 102 ? 13.285 -4.375 -10.764 1.00 94.31 102 GLU A C 1
ATOM 840 O O . GLU A 1 102 ? 14.214 -4.349 -11.573 1.00 94.31 102 GLU A O 1
ATOM 845 N N . ILE A 1 103 ? 12.666 -3.254 -10.376 1.00 92.50 103 ILE A N 1
ATOM 846 C CA . ILE A 1 103 ? 13.031 -1.914 -10.856 1.00 92.50 103 ILE A CA 1
ATOM 847 C C . ILE A 1 103 ? 14.492 -1.596 -10.506 1.00 92.50 103 ILE A C 1
ATOM 849 O O . ILE A 1 103 ? 15.250 -1.127 -11.355 1.00 92.50 103 ILE A O 1
ATOM 853 N N . GLN A 1 104 ? 14.933 -1.856 -9.271 1.00 91.94 104 GLN A N 1
ATOM 854 C CA . GLN A 1 104 ? 16.329 -1.629 -8.879 1.00 91.94 104 GLN A CA 1
ATOM 855 C C . GLN A 1 104 ? 17.316 -2.479 -9.687 1.00 91.94 104 GLN A C 1
ATOM 857 O O . GLN A 1 104 ? 18.416 -2.012 -9.994 1.00 91.94 104 GLN A O 1
ATOM 862 N N . GLU A 1 105 ? 16.958 -3.715 -10.021 1.00 91.69 105 GLU A N 1
ATOM 863 C CA . GLU A 1 105 ? 17.767 -4.599 -10.859 1.00 91.69 105 GLU A CA 1
ATOM 864 C C . GLU A 1 105 ? 17.823 -4.115 -12.310 1.00 91.69 105 GLU A C 1
ATOM 866 O O . GLU A 1 105 ? 18.919 -4.022 -12.871 1.00 91.69 105 GLU A O 1
ATOM 871 N N . ALA A 1 106 ? 16.691 -3.707 -12.888 1.00 88.12 106 ALA A N 1
ATOM 872 C CA . ALA A 1 106 ? 16.634 -3.092 -14.214 1.00 88.12 106 ALA A CA 1
ATOM 873 C C . ALA A 1 106 ? 17.504 -1.822 -14.287 1.00 88.12 106 ALA A C 1
ATOM 875 O O . ALA A 1 106 ? 18.302 -1.653 -15.210 1.00 88.12 106 ALA A O 1
ATOM 876 N N . LEU A 1 107 ? 17.457 -0.974 -13.252 1.00 86.94 107 LEU A N 1
ATOM 877 C CA . LEU A 1 107 ? 18.297 0.224 -13.154 1.00 86.94 107 LEU A CA 1
ATOM 878 C C . LEU A 1 107 ? 19.797 -0.091 -13.023 1.00 86.94 107 LEU A C 1
ATOM 880 O O . LEU A 1 107 ? 20.637 0.697 -13.455 1.00 86.94 107 LEU A O 1
ATOM 884 N N . LYS A 1 108 ? 20.183 -1.224 -12.424 1.00 87.00 108 LYS A N 1
ATOM 885 C CA . LYS A 1 108 ? 21.597 -1.649 -12.385 1.00 87.00 108 LYS A CA 1
ATOM 886 C C . LYS A 1 108 ? 22.101 -2.065 -13.769 1.00 87.00 108 LYS A C 1
ATOM 888 O O . LYS A 1 108 ? 23.248 -1.760 -14.086 1.00 87.00 108 LYS A O 1
ATOM 893 N N . LYS A 1 109 ? 21.257 -2.709 -14.584 1.00 78.25 109 LYS A N 1
ATOM 894 C CA . LYS A 1 109 ? 21.591 -3.121 -15.960 1.00 78.25 109 LYS A CA 1
ATOM 895 C C . LYS A 1 109 ? 21.775 -1.929 -16.904 1.00 78.25 109 LYS A C 1
ATOM 897 O O . LYS A 1 109 ? 22.618 -1.989 -17.791 1.00 78.25 109 LYS A O 1
ATOM 902 N N . THR A 1 110 ? 21.052 -0.831 -16.678 1.00 68.81 110 THR A N 1
ATOM 903 C CA . THR A 1 110 ? 21.127 0.393 -17.500 1.00 68.81 110 THR A CA 1
ATOM 904 C C . THR A 1 110 ? 22.193 1.397 -17.036 1.00 68.81 110 THR A C 1
ATOM 906 O O . THR A 1 110 ? 22.718 2.160 -17.848 1.00 68.81 110 THR A O 1
ATOM 909 N N . LYS A 1 111 ? 22.611 1.362 -15.759 1.00 57.84 111 LYS A N 1
ATOM 910 C CA . LYS A 1 111 ? 23.712 2.185 -15.211 1.00 57.84 111 LYS A CA 1
ATOM 911 C C . LYS A 1 111 ? 25.051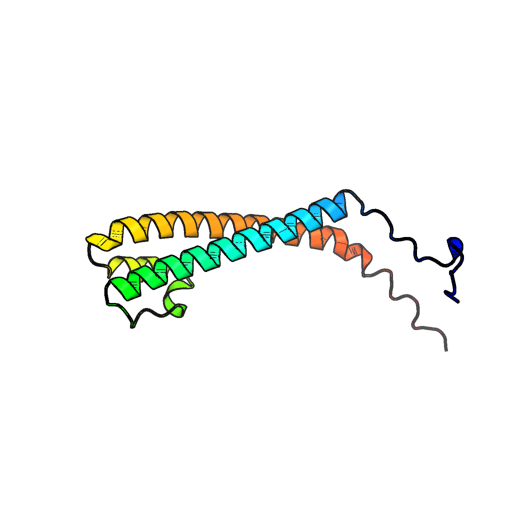 2.172 -15.982 1.00 57.84 111 LYS A C 1
ATOM 913 O O . LYS A 1 111 ? 25.694 3.224 -15.972 1.00 57.84 111 LYS A O 1
ATOM 918 N N . PRO A 1 112 ? 25.519 1.097 -16.653 1.00 53.16 112 PRO A N 1
ATOM 919 C CA . PRO A 1 112 ? 26.735 1.177 -17.467 1.00 53.16 112 PRO A CA 1
ATOM 920 C C . PRO A 1 112 ? 26.622 2.111 -18.687 1.00 53.16 112 PRO A C 1
ATOM 922 O O . PRO A 1 112 ? 27.660 2.545 -19.184 1.00 53.16 112 PRO A O 1
ATOM 925 N N . MET A 1 113 ? 25.418 2.483 -19.152 1.00 45.62 113 MET A N 1
ATOM 926 C CA . MET A 1 113 ? 25.272 3.377 -20.314 1.00 45.62 113 MET A CA 1
ATOM 927 C C . MET A 1 113 ? 25.531 4.859 -20.001 1.00 45.62 113 MET A C 1
ATOM 929 O O . MET A 1 113 ? 26.093 5.566 -20.833 1.00 45.62 113 MET A O 1
ATOM 933 N N . PHE A 1 114 ? 25.221 5.336 -18.792 1.00 45.41 114 PHE A N 1
ATOM 934 C CA . PHE A 1 114 ? 25.348 6.765 -18.453 1.00 45.41 114 PHE A CA 1
ATOM 935 C C . PHE A 1 114 ? 26.785 7.237 -18.166 1.00 45.41 114 PHE A C 1
ATOM 937 O O . PHE A 1 114 ? 27.021 8.435 -18.036 1.00 45.41 114 PHE A O 1
ATOM 944 N N . ARG A 1 115 ? 27.770 6.328 -18.080 1.00 44.41 115 ARG A N 1
ATOM 945 C CA . ARG A 1 115 ? 29.193 6.706 -17.950 1.00 44.41 115 ARG A CA 1
ATOM 946 C C . ARG A 1 115 ? 29.895 6.969 -19.286 1.00 44.41 115 ARG A C 1
ATOM 948 O O . ARG A 1 115 ? 31.037 7.411 -19.265 1.00 44.41 115 ARG A O 1
ATOM 955 N N . ARG A 1 116 ? 29.257 6.700 -20.433 1.00 43.94 116 ARG A N 1
ATOM 956 C CA . ARG A 1 116 ? 29.895 6.823 -21.759 1.00 43.94 116 ARG A CA 1
ATOM 957 C C . ARG A 1 116 ? 29.576 8.106 -22.527 1.00 43.94 116 ARG A C 1
ATOM 959 O O . ARG A 1 116 ? 30.171 8.311 -23.576 1.00 43.94 116 ARG A O 1
ATOM 966 N N . SER A 1 117 ? 28.705 8.981 -22.021 1.00 42.62 117 SER A N 1
ATOM 967 C CA . SER A 1 117 ? 28.322 10.217 -22.724 1.00 42.62 117 SER A CA 1
ATOM 968 C C . SER A 1 117 ? 29.009 11.492 -22.220 1.00 42.62 117 SER A C 1
ATOM 970 O O . SER A 1 117 ? 28.689 12.571 -22.705 1.00 42.62 117 SER A O 1
ATOM 972 N N . CYS A 1 118 ? 29.963 11.405 -21.286 1.00 41.78 118 CYS A N 1
ATOM 973 C CA . CYS A 1 118 ? 30.802 12.547 -20.907 1.00 41.78 118 CYS A CA 1
ATOM 974 C C . CYS A 1 118 ? 32.239 12.325 -21.401 1.00 41.78 118 CYS A C 1
ATOM 976 O O . CYS A 1 118 ? 33.131 11.983 -20.634 1.00 41.78 118 CYS A O 1
ATOM 978 N N . LEU A 1 119 ? 32.431 12.449 -22.715 1.00 41.44 119 LEU A N 1
ATOM 979 C CA . LEU A 1 119 ? 33.745 12.492 -23.375 1.00 41.44 119 LEU A CA 1
ATOM 980 C C . LEU A 1 119 ? 33.862 13.732 -24.284 1.00 41.44 119 LEU A C 1
ATOM 982 O O . LEU A 1 119 ? 34.602 13.728 -25.260 1.00 41.44 119 LEU A O 1
ATOM 986 N N . CYS A 1 120 ? 33.121 14.802 -23.975 1.00 39.84 120 CYS A N 1
ATOM 987 C CA . CYS A 1 120 ? 33.118 16.043 -24.762 1.00 39.84 120 CYS A CA 1
ATOM 988 C C . CYS A 1 120 ? 33.229 17.307 -23.891 1.00 39.84 120 CYS A C 1
ATOM 990 O O . CYS A 1 120 ? 32.501 18.267 -24.116 1.00 39.84 120 CYS A O 1
ATOM 992 N N . LEU A 1 121 ? 34.119 17.317 -22.893 1.00 43.62 121 LEU A N 1
ATOM 993 C CA . LEU A 1 121 ? 34.480 18.540 -22.155 1.00 43.62 121 LEU A CA 1
ATOM 994 C C . LEU A 1 121 ? 36.001 18.693 -21.977 1.00 43.62 121 LEU A C 1
ATOM 996 O O . LEU A 1 121 ? 36.458 19.133 -20.932 1.00 43.62 121 LEU A O 1
ATOM 1000 N N . GLU A 1 122 ? 36.781 18.353 -23.004 1.00 44.28 122 GLU A N 1
ATOM 1001 C CA . GLU A 1 122 ? 38.182 18.787 -23.126 1.00 44.28 122 GLU A CA 1
ATOM 1002 C C . GLU A 1 122 ? 38.496 19.126 -24.590 1.00 44.28 122 GLU A C 1
ATOM 1004 O O . GLU A 1 122 ? 39.193 18.385 -25.275 1.00 44.28 122 GLU A O 1
ATOM 1009 N N . LEU A 1 123 ? 37.936 20.232 -25.084 1.00 42.97 123 LEU A N 1
ATOM 1010 C CA . LEU A 1 123 ? 38.472 20.971 -26.230 1.00 42.97 123 LEU A CA 1
ATOM 1011 C C . LEU A 1 123 ? 38.184 22.462 -26.022 1.00 42.97 123 LEU A C 1
ATOM 1013 O O . LEU A 1 123 ? 37.117 22.939 -26.399 1.00 42.97 123 LEU A O 1
ATOM 1017 N N . GLU A 1 124 ? 39.111 23.121 -25.322 1.00 36.25 124 GLU A N 1
ATOM 1018 C CA . GLU A 1 124 ? 39.767 24.417 -25.614 1.00 36.25 124 GLU A CA 1
ATOM 1019 C C . GLU A 1 124 ? 40.446 24.968 -24.352 1.00 36.25 124 GLU A C 1
ATOM 1021 O O . GLU A 1 124 ? 39.751 25.210 -23.338 1.00 36.25 124 GLU A O 1
#

pLDDT: mean 86.13, std 16.3, range [36.25, 97.44]

Organism: NCBI:txid1001590

Foldseek 3Di:
DDDDDPPVPDDDDDDDDPLVVVLVVLVVVLVVLVVLLVVLLVVLQVLCVVQVNPVDDSVQVPDLVSLVVVLVPGDPVSNVVSVVSSVVNVVSVVVSVVSVVVNVVSVVVCVVVVVPPPPPDPDD

Secondary structure (DSSP, 8-state):
-PPPPPGGGS--PPPPPHHHHHHHHHHHHHHHHHHHHHHHHHHHHHHHHHTT-TT--GGGGSSHHHHHHHHHTS-HHHHHHHHHHHHHHHHHHHHHHHHHHHHHHHHHHHTTTTTSS---S---

Sequence (124 aa):
MIQRHPIEELPTVPIPNDEEEDNRRLCSEHENWTKQLTQGKNRLHSLFTQAGLTQITKKHLRTKANREISVALLPSRYQKEAERILKVLDLVEQNLKLIEKEIQEALKKTKPMFRRSCLCLELE

InterPro domains:
  IPR047650 Transposase IS110-like [PTHR33055] (3-110)

Radius of gyration: 24.19 Å; chains: 1; bounding box: 59×37×66 Å